Protein AF-A0A6M1YKT2-F1 (afdb_monomer_lite)

pLDDT: mean 97.25, std 1.76, range [85.81, 98.5]

Sequence (54 aa):
MITLKELADLTTSRLVGDANFKISGVNTLDEASVNEASFLANPRYLDSMLKSKA

Secondary structure (DSSP, 8-state):
-EEHHHHHHHHTPPP-S-TTPEE-EE--TTT--TTEE----SGGGHHHHHH---

Foldseek 3Di:
DAFPLVVCVVVVHDDDDDRRQAADEADDLQPDALRHDYDDPDVVCVVSVVVGRD

Structure (mmCIF, N/CA/C/O backbone):
data_AF-A0A6M1YKT2-F1
#
_entry.id   AF-A0A6M1YKT2-F1
#
loop_
_atom_site.group_PDB
_atom_site.id
_atom_site.type_symbol
_atom_site.label_atom_id
_atom_site.label_alt_id
_atom_site.label_comp_id
_atom_site.label_asym_id
_atom_site.label_entity_id
_atom_site.label_seq_id
_atom_site.pdbx_PDB_ins_code
_atom_site.Cartn_x
_atom_site.Cartn_y
_atom_site.Cartn_z
_atom_site.occupancy
_atom_site.B_iso_or_equiv
_atom_site.auth_seq_id
_atom_site.auth_comp_id
_atom_site.auth_asym_id
_atom_site.auth_atom_id
_atom_site.pdbx_PDB_model_num
ATOM 1 N N . MET A 1 1 ? -8.789 8.230 7.546 1.00 85.81 1 MET A N 1
ATOM 2 C CA . MET A 1 1 ? -7.993 6.986 7.603 1.00 85.81 1 MET A CA 1
ATOM 3 C C . MET A 1 1 ? -8.953 5.826 7.484 1.00 85.81 1 MET A C 1
ATOM 5 O O . MET A 1 1 ? -9.984 5.874 8.146 1.00 85.81 1 MET A O 1
ATOM 9 N N . ILE A 1 2 ? -8.622 4.843 6.654 1.00 96.19 2 ILE A N 1
ATOM 10 C CA . ILE A 1 2 ? -9.393 3.606 6.474 1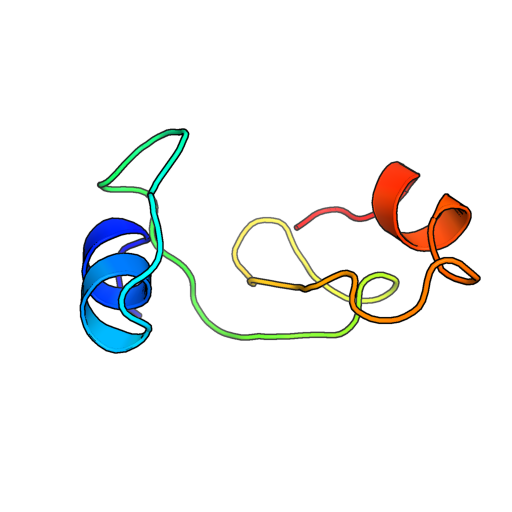.00 96.19 2 ILE A CA 1
ATOM 11 C C . ILE A 1 2 ? -8.452 2.412 6.627 1.00 96.19 2 ILE A C 1
ATOM 13 O O . ILE A 1 2 ? -7.235 2.552 6.488 1.00 96.19 2 ILE A O 1
ATOM 17 N N . THR A 1 3 ? -9.004 1.254 6.940 1.00 98.31 3 THR A N 1
ATOM 18 C CA . THR A 1 3 ? -8.273 -0.012 7.002 1.00 98.31 3 THR A CA 1
ATOM 19 C C . THR A 1 3 ? -8.113 -0.634 5.613 1.00 98.31 3 THR A C 1
ATOM 21 O O . THR A 1 3 ? -8.901 -0.358 4.704 1.00 98.31 3 THR A O 1
ATOM 24 N N . LEU A 1 4 ? -7.130 -1.525 5.439 1.00 98.19 4 LEU A N 1
ATOM 25 C CA . LEU A 1 4 ? -7.000 -2.308 4.202 1.00 98.19 4 LEU A CA 1
ATOM 26 C C . LEU A 1 4 ? -8.234 -3.176 3.934 1.00 98.19 4 LEU A C 1
ATOM 28 O O . LEU A 1 4 ? -8.575 -3.399 2.773 1.00 98.19 4 LEU A O 1
ATOM 32 N N . LYS A 1 5 ? -8.934 -3.631 4.983 1.00 98.50 5 LYS A N 1
ATOM 33 C CA . LYS A 1 5 ? -10.209 -4.337 4.831 1.00 98.50 5 LYS A CA 1
ATOM 34 C C . LYS A 1 5 ? -11.278 -3.453 4.199 1.00 98.50 5 LYS A C 1
ATOM 36 O O . LYS A 1 5 ? -11.894 -3.869 3.226 1.00 98.50 5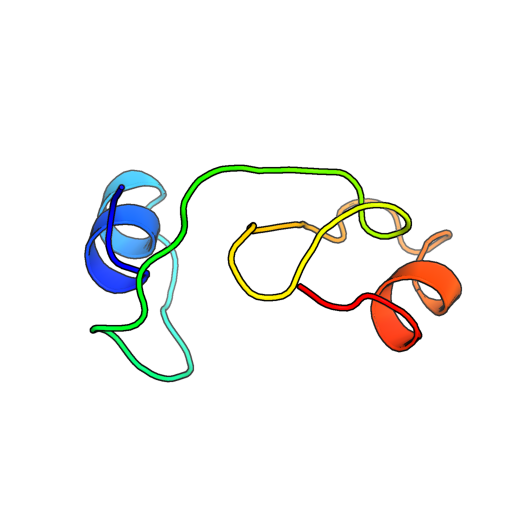 LYS A O 1
ATOM 41 N N . GLU A 1 6 ? -11.478 -2.250 4.730 1.00 98.38 6 GLU A N 1
ATOM 42 C CA . GLU A 1 6 ? -12.460 -1.304 4.189 1.00 98.38 6 GLU A CA 1
ATOM 43 C C . GLU A 1 6 ? -12.123 -0.921 2.746 1.00 98.38 6 GLU A C 1
ATOM 45 O O . GLU A 1 6 ? -13.015 -0.886 1.903 1.00 98.38 6 GLU A O 1
ATOM 50 N N . LEU A 1 7 ? -10.839 -0.700 2.431 1.00 97.31 7 LEU A N 1
ATOM 51 C CA . LEU A 1 7 ? -10.414 -0.437 1.056 1.00 97.31 7 LEU A CA 1
ATOM 52 C C . LEU A 1 7 ? -10.737 -1.618 0.132 1.00 97.31 7 LEU A C 1
ATOM 54 O O . LEU A 1 7 ? -11.295 -1.415 -0.944 1.00 97.31 7 LEU A O 1
ATOM 58 N N . ALA A 1 8 ? -10.404 -2.842 0.549 1.00 98.25 8 ALA A N 1
ATOM 59 C CA . ALA A 1 8 ? -10.656 -4.036 -0.247 1.00 98.25 8 ALA A CA 1
ATOM 60 C C . ALA A 1 8 ? -12.155 -4.255 -0.494 1.00 98.25 8 ALA A C 1
ATOM 62 O O . ALA A 1 8 ? -12.545 -4.564 -1.620 1.00 98.25 8 ALA A O 1
ATOM 63 N N . ASP A 1 9 ? -12.992 -4.038 0.524 1.00 98.38 9 ASP A N 1
ATOM 64 C CA . ASP A 1 9 ? -14.447 -4.139 0.405 1.00 98.38 9 ASP A CA 1
ATOM 65 C C . ASP A 1 9 ? -14.996 -3.081 -0.579 1.00 98.38 9 ASP A C 1
ATOM 67 O O . ASP A 1 9 ? -15.810 -3.411 -1.442 1.00 98.38 9 ASP A O 1
ATOM 71 N N . LEU A 1 10 ? -14.502 -1.834 -0.524 1.00 97.62 10 LEU A N 1
ATOM 72 C CA . LEU A 1 10 ? -14.908 -0.746 -1.430 1.00 97.62 10 LEU A CA 1
ATOM 73 C C . LEU A 1 10 ? -14.561 -1.015 -2.899 1.00 97.62 10 LEU A C 1
ATOM 75 O O . LEU A 1 10 ? -15.314 -0.627 -3.790 1.00 97.62 10 LEU A O 1
ATOM 79 N N . THR A 1 11 ? -13.428 -1.664 -3.167 1.00 96.69 11 THR A N 1
ATOM 80 C CA . THR A 1 11 ? -12.967 -1.937 -4.538 1.00 96.69 11 THR A CA 1
ATOM 81 C C . THR A 1 11 ? -13.303 -3.345 -5.014 1.00 96.69 11 THR A C 1
ATOM 83 O O . THR A 1 11 ? -12.907 -3.723 -6.114 1.00 96.69 11 THR A O 1
ATOM 86 N N . THR A 1 12 ? -14.021 -4.133 -4.205 1.00 98.12 12 THR A N 1
ATOM 87 C CA . THR A 1 12 ? -14.291 -5.558 -4.477 1.00 98.12 12 THR A CA 1
ATOM 88 C C . THR A 1 12 ? -12.995 -6.350 -4.726 1.00 98.12 12 THR A C 1
ATOM 90 O O . THR A 1 12 ? -12.922 -7.244 -5.569 1.00 98.12 12 THR A O 1
ATOM 93 N N . SER A 1 13 ? -11.936 -5.996 -3.999 1.00 97.69 13 SER A N 1
ATOM 94 C CA . SER A 1 13 ? -10.616 -6.611 -4.117 1.00 97.69 13 SER A CA 1
ATOM 95 C C . SER A 1 13 ? -10.455 -7.771 -3.146 1.00 97.69 13 SER A C 1
ATOM 97 O O . SER A 1 13 ? -11.008 -7.792 -2.047 1.00 97.69 13 SER A O 1
ATOM 99 N N . ARG A 1 14 ? -9.602 -8.728 -3.513 1.00 98.44 14 ARG A N 1
ATOM 100 C CA . ARG A 1 14 ? -9.115 -9.728 -2.565 1.00 98.44 14 ARG A CA 1
ATOM 101 C C . ARG A 1 14 ? -8.007 -9.118 -1.709 1.00 98.44 14 ARG A C 1
ATOM 103 O O . ARG A 1 14 ? -6.964 -8.742 -2.235 1.00 98.44 14 ARG A O 1
ATOM 110 N N . LEU A 1 15 ? -8.205 -9.093 -0.396 1.00 98.12 15 LEU A N 1
ATOM 111 C CA . LEU A 1 15 ? -7.180 -8.674 0.554 1.00 98.12 15 LEU A CA 1
ATOM 112 C C . LEU A 1 15 ? -6.163 -9.800 0.816 1.00 98.12 15 LEU A C 1
ATOM 114 O O . LEU A 1 15 ? -6.541 -10.943 1.082 1.00 98.12 15 LEU A O 1
ATOM 118 N N . VAL A 1 16 ? -4.874 -9.457 0.790 1.00 98.25 16 VAL A N 1
ATOM 119 C CA . VAL A 1 16 ? -3.757 -10.295 1.248 1.00 98.25 16 VAL A CA 1
ATOM 120 C C . VAL A 1 16 ? -2.902 -9.447 2.193 1.00 98.25 16 VAL A C 1
ATOM 122 O O . VAL A 1 16 ? -2.425 -8.396 1.781 1.00 98.25 16 VAL A O 1
ATOM 125 N N . GLY A 1 17 ? -2.723 -9.878 3.446 1.00 97.06 17 GLY A N 1
ATOM 126 C CA . GLY A 1 17 ? -2.010 -9.116 4.485 1.00 97.06 17 GLY A CA 1
ATOM 127 C C . GLY A 1 17 ? -2.883 -8.786 5.703 1.00 97.06 17 GLY A C 1
ATOM 128 O O . GLY A 1 17 ? -3.874 -9.473 5.957 1.00 97.06 17 GLY A O 1
ATOM 129 N N . ASP A 1 18 ? -2.507 -7.753 6.467 1.00 98.19 18 ASP A N 1
ATOM 130 C CA . ASP A 1 18 ? -3.212 -7.338 7.689 1.00 98.19 18 ASP A CA 1
ATOM 131 C C . ASP A 1 18 ? -4.449 -6.475 7.385 1.00 98.19 18 ASP A C 1
ATOM 133 O O . ASP A 1 18 ? -4.356 -5.324 6.962 1.00 98.19 18 ASP A O 1
ATOM 137 N N . ALA A 1 19 ? -5.628 -7.027 7.670 1.00 98.25 19 ALA A N 1
ATOM 138 C CA . ALA A 1 19 ? -6.921 -6.367 7.521 1.00 98.25 19 ALA A CA 1
ATOM 139 C C . ALA A 1 19 ? -7.079 -5.083 8.340 1.00 98.25 19 ALA A C 1
ATOM 141 O O . ALA A 1 19 ? -7.839 -4.208 7.928 1.00 98.25 19 ALA A O 1
ATOM 142 N N . ASN A 1 20 ? -6.377 -4.959 9.467 1.00 98.31 20 ASN A N 1
ATOM 143 C CA . ASN A 1 20 ? -6.501 -3.821 10.376 1.00 98.31 20 ASN A CA 1
ATOM 144 C C . ASN A 1 20 ? -5.484 -2.712 10.092 1.00 98.31 20 ASN A C 1
ATOM 146 O O . ASN A 1 20 ? -5.550 -1.655 10.729 1.00 98.31 20 ASN A O 1
ATOM 150 N N . PHE A 1 21 ? -4.561 -2.927 9.148 1.00 98.19 21 PHE A N 1
ATOM 151 C CA . PHE A 1 21 ? -3.573 -1.925 8.781 1.00 98.19 21 PHE A CA 1
ATOM 152 C C . PHE A 1 21 ? -4.266 -0.667 8.255 1.00 98.19 21 PHE A C 1
ATOM 154 O O . PHE A 1 21 ? -5.138 -0.744 7.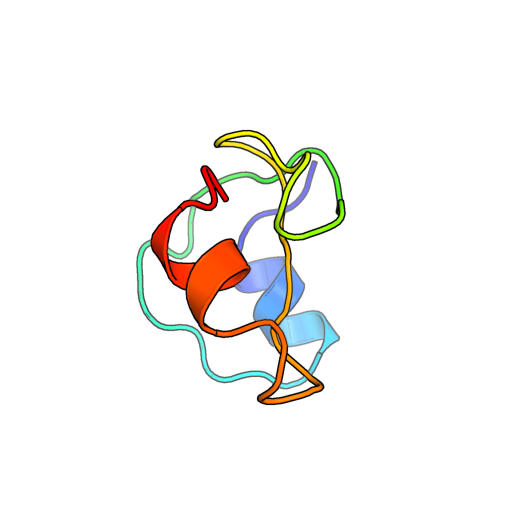387 1.00 98.19 21 PHE A O 1
ATOM 161 N N . LYS A 1 22 ? -3.894 0.494 8.801 1.00 98.06 22 LYS A N 1
ATOM 162 C CA . LYS A 1 22 ? -4.520 1.779 8.478 1.00 98.06 22 LYS A CA 1
ATOM 163 C C . LYS A 1 22 ? -3.695 2.544 7.459 1.00 98.06 22 LYS A C 1
ATOM 165 O O . LYS A 1 22 ? -2.528 2.847 7.710 1.00 98.06 22 LYS A O 1
ATOM 170 N N . ILE A 1 23 ? -4.358 2.957 6.386 1.00 97.12 23 ILE A N 1
ATOM 171 C CA . ILE A 1 23 ? -3.797 3.865 5.392 1.00 97.12 23 ILE A CA 1
ATOM 172 C C . ILE A 1 23 ? -4.354 5.287 5.556 1.00 97.12 23 ILE A C 1
ATOM 174 O O . ILE A 1 23 ? -5.525 5.506 5.905 1.00 97.12 23 ILE A O 1
ATOM 178 N N . SER A 1 24 ? -3.493 6.275 5.324 1.00 96.88 24 SER A N 1
ATOM 179 C CA . SER A 1 24 ? -3.791 7.707 5.392 1.00 96.88 24 SER A CA 1
ATOM 180 C C . SER A 1 24 ? -4.103 8.328 4.034 1.00 96.88 24 SER A C 1
ATOM 182 O O . SER A 1 24 ? -4.730 9.385 4.007 1.00 96.88 24 SER A O 1
ATOM 184 N N . GLY A 1 25 ? -3.722 7.683 2.930 1.00 96.56 25 GLY A N 1
ATOM 185 C CA . GLY A 1 25 ? -3.899 8.225 1.586 1.00 96.56 25 GLY A CA 1
ATOM 186 C C . GLY A 1 25 ? -3.472 7.265 0.480 1.00 96.56 25 GLY A C 1
ATOM 187 O O . GLY A 1 25 ? -3.275 6.072 0.716 1.00 96.56 25 GLY A O 1
ATOM 188 N N . VAL A 1 26 ? -3.351 7.812 -0.728 1.00 96.50 26 VAL A N 1
ATOM 189 C CA . VAL A 1 26 ? -2.886 7.116 -1.931 1.00 96.50 26 VAL A CA 1
ATOM 190 C C . VAL A 1 26 ? -1.827 7.986 -2.593 1.00 96.50 26 VAL A C 1
ATOM 192 O O . VAL A 1 26 ? -2.029 9.195 -2.707 1.00 96.50 26 VAL A O 1
ATOM 195 N N . ASN A 1 27 ? -0.734 7.384 -3.053 1.00 97.88 27 ASN A N 1
ATOM 196 C CA . ASN A 1 27 ? 0.305 8.095 -3.791 1.00 97.88 27 ASN A CA 1
ATOM 197 C C . ASN A 1 27 ? 0.955 7.196 -4.863 1.00 97.88 27 ASN A C 1
ATOM 199 O O . ASN A 1 27 ? 0.653 6.004 -4.980 1.00 97.88 27 ASN A O 1
ATOM 203 N N . THR A 1 28 ? 1.815 7.770 -5.700 1.00 97.31 28 THR A N 1
ATOM 204 C CA . THR A 1 28 ? 2.576 7.047 -6.729 1.00 97.31 28 THR A CA 1
ATOM 205 C C . THR A 1 28 ? 3.591 6.083 -6.110 1.00 97.31 28 THR A C 1
ATOM 207 O O . THR A 1 28 ? 3.987 6.252 -4.961 1.00 97.31 28 THR A O 1
ATOM 210 N N . LEU A 1 29 ? 4.035 5.072 -6.868 1.00 98.00 29 LEU A N 1
ATOM 211 C CA . LEU A 1 29 ? 4.970 4.053 -6.364 1.00 98.00 29 LEU A CA 1
ATOM 212 C C . LEU A 1 29 ? 6.280 4.665 -5.842 1.00 98.00 29 LEU A C 1
ATOM 214 O O . LEU A 1 29 ? 6.829 4.166 -4.862 1.00 98.00 29 LEU A O 1
ATOM 218 N N . ASP A 1 30 ? 6.758 5.739 -6.478 1.00 96.62 30 ASP A N 1
ATOM 219 C CA . ASP A 1 30 ? 8.029 6.389 -6.144 1.00 96.62 30 ASP A CA 1
ATOM 220 C C . ASP A 1 30 ? 7.943 7.279 -4.890 1.00 96.62 30 ASP A C 1
ATOM 222 O O . ASP A 1 30 ? 8.940 7.450 -4.187 1.00 96.62 30 ASP A O 1
ATOM 226 N N . GLU A 1 31 ? 6.763 7.835 -4.593 1.00 97.62 31 GLU A N 1
ATOM 227 C CA . GLU A 1 31 ? 6.572 8.811 -3.509 1.00 97.62 31 GLU A CA 1
ATOM 228 C C . GLU A 1 31 ? 5.791 8.267 -2.309 1.00 97.62 31 GLU A C 1
ATOM 230 O O . GLU A 1 31 ? 5.846 8.862 -1.231 1.00 97.62 31 GLU A O 1
ATOM 235 N N . ALA A 1 32 ? 5.074 7.152 -2.472 1.00 98.00 32 ALA A N 1
ATOM 236 C CA . ALA A 1 32 ? 4.252 6.580 -1.417 1.00 98.00 32 ALA A CA 1
ATOM 237 C C . ALA A 1 32 ? 5.074 6.222 -0.176 1.00 98.00 32 ALA A C 1
ATOM 239 O O . ALA A 1 32 ? 6.152 5.622 -0.243 1.00 98.00 32 ALA A O 1
ATOM 240 N N . SER A 1 33 ? 4.529 6.601 0.974 1.00 97.19 33 SER A N 1
ATOM 241 C CA . SER A 1 33 ? 5.040 6.245 2.293 1.00 97.19 33 SER A CA 1
ATOM 242 C C . SER A 1 33 ? 4.394 4.964 2.832 1.00 97.19 33 SER A C 1
ATOM 244 O O . SER A 1 33 ? 3.388 4.496 2.315 1.00 97.19 33 SER A O 1
ATOM 246 N N . VAL A 1 34 ? 4.930 4.445 3.942 1.00 97.19 34 VAL A N 1
ATOM 247 C CA . VAL A 1 34 ? 4.474 3.205 4.607 1.00 97.19 34 VAL A CA 1
ATOM 248 C C . VAL A 1 34 ? 3.003 3.190 5.020 1.00 97.19 34 VAL A C 1
ATOM 250 O O . VAL A 1 34 ? 2.465 2.132 5.312 1.00 97.19 34 VAL A O 1
ATOM 253 N N . ASN A 1 35 ? 2.341 4.345 5.074 1.00 97.06 35 ASN A N 1
ATOM 254 C CA . ASN A 1 35 ? 0.927 4.462 5.424 1.00 97.06 35 ASN A CA 1
ATOM 255 C C . ASN A 1 35 ? 0.054 4.866 4.225 1.00 97.06 35 ASN A C 1
ATOM 257 O O . ASN A 1 35 ? -1.119 5.185 4.408 1.00 97.06 35 ASN A O 1
ATOM 261 N N . GLU A 1 36 ? 0.579 4.869 3.003 1.00 97.75 36 GLU A N 1
ATOM 262 C CA . GLU A 1 36 ? -0.164 5.218 1.793 1.00 97.75 36 GLU A CA 1
ATOM 263 C C . GLU A 1 36 ? -0.262 4.021 0.856 1.00 97.75 36 GLU A C 1
ATOM 265 O O . GLU A 1 36 ? 0.695 3.285 0.660 1.00 97.75 36 GLU A O 1
ATOM 270 N N . ALA A 1 37 ? -1.426 3.838 0.239 1.00 97.25 37 ALA A N 1
ATOM 271 C CA . ALA A 1 37 ? -1.580 2.821 -0.790 1.00 97.25 37 ALA A CA 1
ATOM 272 C C . ALA A 1 37 ? -0.992 3.302 -2.126 1.00 97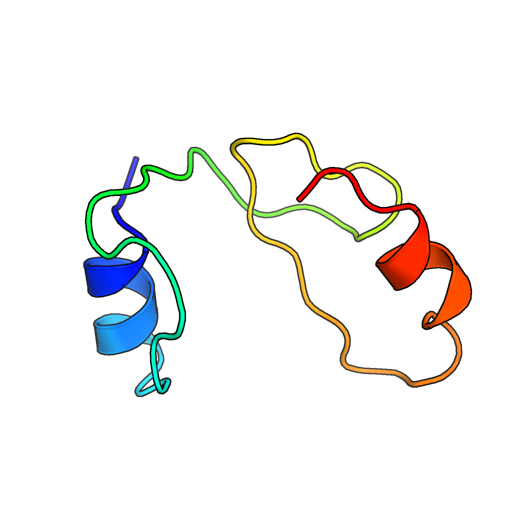.25 37 ALA A C 1
ATOM 274 O O . ALA A 1 37 ? -1.064 4.483 -2.473 1.00 97.25 37 ALA A O 1
ATOM 275 N N . SER A 1 38 ? -0.484 2.365 -2.923 1.00 97.81 38 SER A N 1
ATOM 276 C CA . SER A 1 38 ? -0.121 2.594 -4.321 1.00 97.81 38 SER A CA 1
ATOM 277 C C . SER A 1 38 ? -0.553 1.410 -5.187 1.00 97.81 38 SER A C 1
ATOM 279 O O . SER A 1 38 ? -1.074 0.415 -4.682 1.00 97.81 38 SER A O 1
ATOM 281 N N . PHE A 1 39 ? -0.384 1.511 -6.505 1.00 97.00 39 PHE A N 1
ATOM 282 C CA . PHE A 1 39 ? -0.783 0.453 -7.429 1.00 97.00 39 PHE A CA 1
ATOM 283 C C . PHE A 1 39 ? 0.159 0.343 -8.627 1.00 97.00 39 PHE A C 1
ATOM 285 O O . PHE A 1 39 ? 0.710 1.327 -9.117 1.00 97.00 39 PHE A O 1
ATOM 292 N N . LEU A 1 40 ? 0.288 -0.878 -9.146 1.00 97.62 40 LEU A N 1
ATOM 293 C CA . LEU A 1 40 ? 1.003 -1.172 -10.382 1.00 97.62 40 LEU A CA 1
ATOM 294 C C . LEU A 1 40 ? -0.005 -1.545 -11.475 1.00 97.62 40 LEU A C 1
ATOM 296 O O . LEU A 1 40 ? -0.469 -2.679 -11.534 1.00 97.62 40 LEU A O 1
ATOM 300 N N . ALA A 1 41 ? -0.334 -0.595 -12.353 1.00 94.31 41 ALA A N 1
ATOM 301 C CA . ALA A 1 41 ? -1.188 -0.854 -13.522 1.00 94.31 41 ALA A CA 1
ATOM 302 C C . ALA A 1 41 ? -0.393 -1.058 -14.819 1.00 94.31 41 ALA A C 1
ATOM 304 O O . ALA A 1 41 ? -0.819 -1.796 -15.703 1.00 94.31 41 ALA A O 1
ATOM 305 N N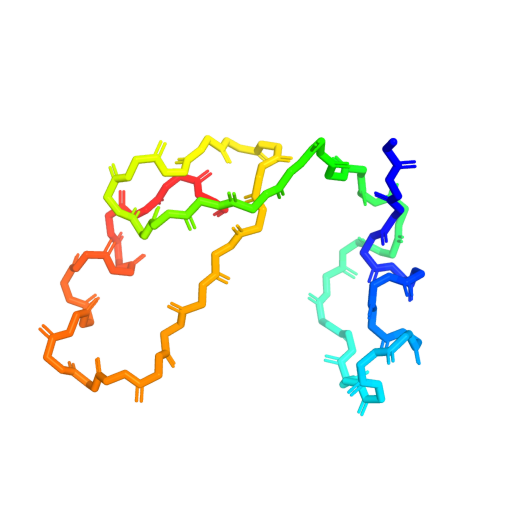 . ASN A 1 42 ? 0.758 -0.393 -14.953 1.00 96.81 42 ASN A N 1
ATOM 306 C CA . ASN A 1 42 ? 1.594 -0.474 -16.146 1.00 96.81 42 ASN A CA 1
ATOM 307 C C . ASN A 1 42 ? 2.902 -1.210 -15.811 1.00 96.81 42 ASN A C 1
ATOM 309 O O . ASN A 1 42 ? 3.665 -0.703 -14.986 1.00 96.81 42 ASN A O 1
ATOM 313 N N . PRO A 1 43 ? 3.202 -2.354 -16.460 1.00 96.38 43 PRO A N 1
ATOM 314 C CA . PRO A 1 43 ? 4.377 -3.174 -16.153 1.00 96.38 43 PRO A CA 1
ATOM 315 C C . PRO A 1 43 ? 5.720 -2.440 -16.217 1.00 96.38 43 PRO A C 1
ATOM 317 O O . PRO A 1 43 ? 6.680 -2.878 -15.591 1.00 96.38 43 PRO A O 1
ATOM 320 N N . ARG A 1 44 ? 5.805 -1.303 -16.924 1.00 97.12 44 ARG A N 1
ATOM 321 C CA . ARG A 1 44 ? 7.031 -0.488 -16.978 1.00 97.12 44 ARG A CA 1
ATOM 322 C C . ARG A 1 44 ? 7.490 0.040 -15.613 1.00 97.12 44 ARG A C 1
ATOM 324 O O . ARG A 1 44 ? 8.648 0.404 -15.485 1.00 97.12 44 ARG A O 1
ATOM 331 N N . TYR A 1 45 ? 6.596 0.106 -14.623 1.00 97.19 45 TYR A N 1
ATOM 332 C CA . TYR A 1 45 ? 6.899 0.598 -13.273 1.00 97.19 45 TYR A CA 1
ATOM 333 C C . TYR A 1 45 ? 7.228 -0.526 -12.286 1.00 97.19 45 TYR A C 1
ATOM 335 O O . TYR A 1 45 ? 7.170 -0.317 -11.076 1.00 97.19 45 TYR A O 1
ATOM 343 N N . LEU A 1 46 ? 7.566 -1.724 -12.776 1.00 97.56 46 LEU A N 1
ATOM 344 C CA . LEU A 1 46 ? 7.949 -2.838 -11.911 1.00 97.56 46 LEU A CA 1
ATOM 345 C C . LEU A 1 46 ? 9.137 -2.469 -11.008 1.00 97.56 46 LEU A C 1
ATOM 347 O O . LEU A 1 46 ? 9.097 -2.739 -9.812 1.00 97.56 46 LEU A O 1
ATOM 351 N N . ASP A 1 47 ? 10.138 -1.772 -11.549 1.00 97.69 47 ASP A N 1
ATOM 352 C CA . ASP A 1 47 ? 11.304 -1.323 -10.778 1.00 97.69 47 ASP A CA 1
ATOM 353 C C . ASP A 1 47 ? 10.937 -0.316 -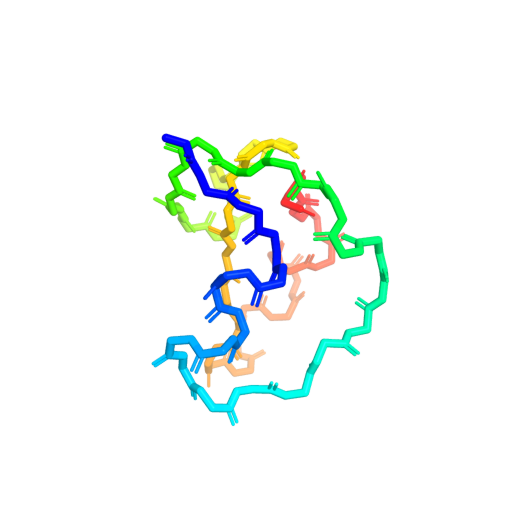9.678 1.00 97.69 47 ASP A C 1
ATOM 355 O O . ASP A 1 47 ? 11.500 -0.374 -8.585 1.00 97.69 47 ASP A O 1
ATOM 359 N N . SER A 1 48 ? 9.988 0.589 -9.945 1.00 97.62 48 SER A N 1
ATOM 360 C CA . SER A 1 48 ? 9.451 1.510 -8.933 1.00 97.62 48 SER A CA 1
ATOM 361 C C . SER A 1 48 ? 8.667 0.754 -7.864 1.00 97.62 48 SER A C 1
ATOM 363 O O . SER A 1 48 ? 8.826 1.035 -6.682 1.00 97.62 48 SER A O 1
ATOM 365 N N . MET A 1 49 ? 7.877 -0.254 -8.249 1.00 97.75 49 MET A N 1
ATOM 366 C CA . MET A 1 49 ? 7.129 -1.086 -7.303 1.00 97.75 49 MET A CA 1
ATOM 367 C C . MET A 1 49 ? 8.056 -1.837 -6.346 1.00 97.75 49 MET A C 1
ATOM 369 O O . MET A 1 49 ? 7.827 -1.813 -5.142 1.00 97.75 49 MET A O 1
ATOM 373 N N . LEU A 1 50 ? 9.150 -2.408 -6.853 1.00 97.56 50 LEU A N 1
ATOM 374 C CA . LEU A 1 50 ? 10.140 -3.107 -6.028 1.00 97.56 50 LEU A CA 1
ATOM 375 C C . LEU A 1 50 ? 10.883 -2.190 -5.041 1.00 97.56 50 LEU A C 1
ATOM 377 O O . LEU A 1 50 ? 11.442 -2.681 -4.062 1.00 97.56 50 LEU A O 1
ATOM 381 N N . LYS A 1 51 ? 10.922 -0.877 -5.298 1.00 97.44 51 LYS A N 1
ATOM 382 C CA . LYS A 1 51 ? 11.577 0.132 -4.444 1.00 97.44 51 LYS A CA 1
ATOM 383 C C . LYS A 1 51 ? 10.596 0.936 -3.591 1.00 97.44 51 LYS A C 1
ATOM 385 O O . LYS A 1 51 ? 11.042 1.742 -2.772 1.00 97.44 51 LYS A O 1
ATOM 390 N N . SER A 1 52 ? 9.296 0.756 -3.815 1.00 97.62 52 SER A N 1
ATOM 391 C CA . SER A 1 52 ? 8.251 1.509 -3.134 1.00 97.62 52 SER A CA 1
ATOM 392 C C . SER A 1 52 ? 8.283 1.248 -1.632 1.00 97.62 52 SER A C 1
ATOM 394 O O . SER A 1 52 ? 8.718 0.189 -1.177 1.00 97.62 52 SER A O 1
ATOM 396 N N . LYS A 1 53 ? 7.828 2.235 -0.859 1.00 97.38 53 LYS A N 1
ATOM 397 C CA . LYS A 1 53 ? 7.660 2.111 0.593 1.00 97.38 53 LYS A CA 1
ATOM 398 C C . LYS A 1 53 ? 6.200 1.915 0.995 1.00 97.38 53 LYS A C 1
ATOM 400 O O . LYS A 1 53 ? 5.957 1.897 2.196 1.00 97.38 53 LYS A O 1
ATOM 405 N N . ALA A 1 54 ? 5.283 1.838 0.026 1.00 95.19 54 ALA A N 1
ATOM 406 C CA . ALA A 1 54 ? 3.877 1.503 0.244 1.00 95.19 54 ALA A CA 1
ATOM 407 C C . ALA A 1 54 ? 3.704 0.091 0.826 1.00 95.19 54 ALA A C 1
ATOM 409 O O . ALA A 1 54 ? 4.546 -0.784 0.513 1.00 95.19 54 ALA A O 1
#

Radius of gyration: 11.28 Å; chains: 1; bounding box: 26×19×27 Å